Protein AF-A0A1I2CXR0-F1 (afdb_monomer_lite)

Structure (mmCIF, N/CA/C/O backbone):
data_AF-A0A1I2CXR0-F1
#
_entry.id   AF-A0A1I2CXR0-F1
#
loop_
_atom_site.group_PDB
_atom_site.id
_atom_site.type_symbol
_atom_site.label_atom_id
_atom_site.label_alt_id
_atom_site.label_comp_id
_atom_site.label_asym_id
_atom_site.label_entity_id
_atom_site.label_seq_id
_atom_site.pdbx_PDB_ins_code
_atom_site.Cartn_x
_atom_site.Cartn_y
_atom_site.Cartn_z
_atom_site.occupancy
_atom_site.B_iso_or_equiv
_atom_site.auth_seq_id
_atom_site.auth_comp_id
_atom_site.auth_asym_id
_atom_site.auth_atom_id
_atom_site.pdbx_PDB_model_num
ATOM 1 N N . MET A 1 1 ? -10.276 18.042 11.675 1.00 54.38 1 MET A N 1
ATOM 2 C CA . MET A 1 1 ? -10.085 17.548 13.049 1.00 54.38 1 MET A CA 1
ATOM 3 C C . MET A 1 1 ? -11.024 16.388 13.378 1.00 54.38 1 MET A C 1
ATOM 5 O O . MET A 1 1 ? -10.594 15.461 14.053 1.00 54.38 1 MET A O 1
ATOM 9 N N . ASP A 1 2 ? -12.276 16.384 12.898 1.00 75.06 2 ASP A N 1
ATOM 10 C CA . ASP A 1 2 ? -13.264 15.365 13.301 1.00 75.06 2 ASP A CA 1
ATOM 11 C C . ASP A 1 2 ? -13.001 13.954 12.736 1.00 75.06 2 ASP A C 1
ATOM 13 O O . ASP A 1 2 ? -13.239 12.973 13.437 1.00 75.06 2 ASP A O 1
ATOM 17 N N . GLY A 1 3 ? -12.459 13.833 11.516 1.00 81.31 3 GLY A N 1
ATOM 18 C CA . GLY A 1 3 ? -12.173 12.533 10.884 1.00 81.31 3 GLY A CA 1
ATOM 19 C C . GLY A 1 3 ? -11.086 11.728 11.605 1.00 81.31 3 GLY A C 1
ATOM 20 O O . GLY A 1 3 ? -11.305 10.571 11.951 1.00 81.31 3 GLY A O 1
ATOM 21 N N . CYS A 1 4 ? -9.950 12.359 11.916 1.00 83.94 4 CYS A N 1
ATOM 22 C CA . CYS A 1 4 ? -8.865 11.719 12.668 1.00 83.94 4 CYS A CA 1
ATOM 23 C C . CYS A 1 4 ? -9.280 11.316 14.079 1.00 83.94 4 CYS A C 1
ATOM 25 O O . CYS A 1 4 ? -8.923 10.242 14.555 1.00 83.94 4 CYS A O 1
ATOM 27 N N . LYS A 1 5 ? -10.077 12.1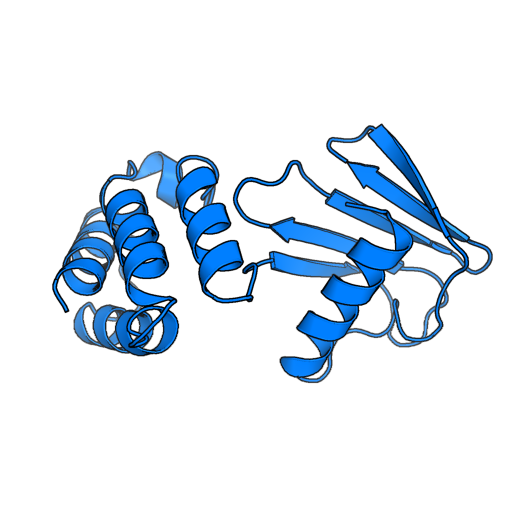59 14.740 1.00 87.94 5 LYS A N 1
ATOM 28 C CA . LYS A 1 5 ? -10.634 11.828 16.046 1.00 87.94 5 LYS A CA 1
ATOM 29 C C . LYS A 1 5 ? -11.534 10.593 15.971 1.00 87.94 5 LYS A C 1
ATOM 31 O O . LYS A 1 5 ? -11.340 9.679 16.762 1.00 87.94 5 LYS A O 1
ATOM 36 N N . ALA A 1 6 ? -12.461 10.548 15.014 1.00 87.38 6 ALA A N 1
ATOM 37 C CA . ALA A 1 6 ? -13.361 9.411 14.842 1.00 87.38 6 ALA A CA 1
ATOM 38 C C . ALA A 1 6 ? -12.601 8.110 14.538 1.00 87.38 6 ALA A C 1
ATOM 40 O O . ALA A 1 6 ? -12.883 7.083 15.150 1.00 87.38 6 ALA A O 1
ATOM 41 N N . TYR A 1 7 ? -11.604 8.162 13.650 1.00 86.81 7 TYR A N 1
ATOM 42 C CA . TYR A 1 7 ? -10.768 7.008 13.325 1.00 86.81 7 TYR A CA 1
ATOM 43 C C . TYR A 1 7 ? -9.986 6.494 14.544 1.00 86.81 7 TYR A C 1
ATOM 45 O O . TYR A 1 7 ? -10.056 5.313 14.875 1.00 86.81 7 TYR A O 1
ATOM 53 N N . CYS A 1 8 ? -9.303 7.380 15.271 1.00 86.88 8 CYS A N 1
ATOM 54 C CA . CYS A 1 8 ? -8.520 6.991 16.443 1.00 86.88 8 CYS A CA 1
ATOM 55 C C . CYS A 1 8 ? -9.384 6.508 17.618 1.00 86.88 8 CYS A C 1
ATOM 57 O O . CYS A 1 8 ? -9.016 5.552 18.298 1.00 86.88 8 CYS A O 1
ATOM 59 N N . GLU A 1 9 ? -10.548 7.122 17.858 1.00 89.19 9 GLU A N 1
ATOM 60 C CA . GLU A 1 9 ? -11.513 6.622 18.849 1.00 89.19 9 GLU A CA 1
ATOM 61 C C . GLU A 1 9 ? -11.992 5.211 18.484 1.00 89.19 9 GLU A C 1
ATOM 63 O O . GLU A 1 9 ? -12.127 4.355 19.363 1.00 89.19 9 GLU A O 1
ATOM 68 N N . HIS A 1 10 ? -12.185 4.950 17.190 1.00 87.62 10 HIS A N 1
ATOM 69 C CA . HIS A 1 10 ? -12.591 3.646 16.683 1.00 87.62 10 HIS A CA 1
ATOM 70 C C . HIS A 1 10 ? -11.501 2.580 16.857 1.00 87.62 10 HIS A C 1
ATOM 72 O O . HIS A 1 10 ? -11.783 1.522 17.421 1.00 87.62 10 HIS A O 1
ATOM 78 N N . LEU A 1 11 ? -10.245 2.876 16.503 1.00 84.50 11 LEU A N 1
ATOM 79 C CA . LEU A 1 11 ? -9.099 1.978 16.732 1.00 84.50 11 LEU A CA 1
ATOM 80 C C . LEU A 1 11 ? -8.949 1.589 18.207 1.00 84.50 11 LEU A C 1
ATOM 82 O O . LEU A 1 11 ? -8.823 0.407 18.539 1.00 84.50 11 LEU A O 1
ATOM 86 N N . VAL A 1 12 ? -9.029 2.576 19.104 1.00 85.62 12 VAL A N 1
ATOM 87 C CA . VAL A 1 12 ? -8.983 2.344 20.554 1.00 85.62 12 VAL A CA 1
ATOM 88 C C . VAL A 1 12 ? -10.151 1.459 20.994 1.00 85.62 12 VAL A C 1
ATOM 90 O O . VAL A 1 12 ? -9.956 0.538 21.788 1.00 85.62 12 VAL A O 1
ATOM 93 N N . SER A 1 13 ? -11.354 1.682 20.454 1.00 87.19 13 SER A N 1
ATOM 94 C CA . SER A 1 13 ? -12.527 0.851 20.754 1.00 87.19 13 SER A CA 1
ATOM 95 C C . SER A 1 13 ? -12.376 -0.602 20.284 1.00 87.19 13 SER A C 1
ATOM 97 O O . SER A 1 13 ? -12.873 -1.514 20.946 1.00 87.19 13 SER A O 1
ATOM 99 N N . CYS A 1 14 ? -11.631 -0.822 19.198 1.00 84.62 14 CYS A N 1
ATOM 100 C CA . CYS A 1 14 ? -11.302 -2.138 18.657 1.00 84.62 14 CYS A CA 1
ATOM 101 C C . CYS A 1 14 ? -10.101 -2.810 19.348 1.00 84.62 14 CYS A C 1
ATOM 103 O O . CYS A 1 14 ? -9.727 -3.918 18.971 1.00 84.62 14 CYS A O 1
ATOM 105 N N . GLY A 1 15 ? -9.502 -2.178 20.364 1.00 81.38 15 GLY A N 1
ATOM 106 C CA . GLY A 1 15 ? -8.373 -2.734 21.116 1.00 81.38 15 GLY A CA 1
ATOM 107 C C . GLY A 1 15 ? -7.003 -2.537 20.459 1.00 81.38 15 GLY A C 1
ATOM 108 O O . GLY A 1 15 ? -6.018 -3.068 20.964 1.00 81.38 15 GLY A O 1
ATOM 109 N N . TRP A 1 16 ? -6.921 -1.740 19.391 1.00 73.12 16 TRP A N 1
ATOM 110 C CA . TRP A 1 16 ? -5.686 -1.376 18.680 1.00 73.12 16 TRP A CA 1
ATOM 111 C C . TRP A 1 16 ? -5.060 -0.087 19.253 1.00 73.12 16 TRP A C 1
ATOM 113 O O . TRP A 1 16 ? -4.612 0.796 18.532 1.00 73.12 16 TRP A O 1
ATOM 123 N N . GLY A 1 17 ? -5.102 0.046 20.582 1.00 57.91 17 GLY A N 1
ATOM 124 C CA . GLY A 1 17 ? -4.910 1.298 21.325 1.00 57.91 17 GLY A CA 1
ATOM 125 C C . GLY A 1 17 ? -3.481 1.634 21.755 1.00 57.91 17 GLY A C 1
ATOM 126 O O . GLY A 1 17 ? -3.311 2.157 22.854 1.00 57.91 17 GLY A O 1
ATOM 127 N N . GLU A 1 18 ? -2.476 1.352 20.928 1.00 54.72 18 GLU A N 1
ATOM 128 C CA . GLU A 1 18 ? -1.186 2.044 21.027 1.00 54.72 18 GLU A CA 1
ATOM 129 C C . GLU A 1 18 ? -0.897 2.718 19.681 1.00 54.72 18 GLU A C 1
ATOM 131 O O . GLU A 1 18 ? -0.924 2.033 18.656 1.00 54.72 18 GLU A O 1
ATOM 136 N N . PRO A 1 19 ? -0.645 4.041 19.649 1.00 58.75 19 PRO A N 1
ATOM 137 C CA . PRO A 1 19 ? -0.353 4.940 20.780 1.00 58.75 19 PRO A CA 1
ATOM 138 C C . PRO A 1 19 ? -1.596 5.512 21.513 1.00 58.75 19 PRO A C 1
ATOM 140 O O . PRO A 1 19 ? -2.734 5.239 21.126 1.00 58.75 19 PRO A O 1
ATOM 143 N N . GLU A 1 20 ? -1.393 6.298 22.592 1.00 76.44 20 GLU A N 1
ATOM 144 C CA . GLU A 1 20 ? -2.485 6.965 23.335 1.00 76.44 20 GLU A CA 1
ATOM 145 C C . GLU A 1 20 ? -3.387 7.763 22.374 1.00 76.44 20 GLU A C 1
ATOM 147 O O . GLU A 1 20 ? -2.904 8.355 21.411 1.00 76.44 20 GLU A O 1
ATOM 152 N N . LEU A 1 21 ? -4.699 7.848 22.645 1.00 79.12 21 LEU A N 1
ATOM 153 C CA . LEU A 1 21 ? -5.676 8.508 21.756 1.00 79.12 21 LEU A CA 1
ATOM 154 C C . LEU A 1 21 ? -5.210 9.894 21.271 1.00 79.12 21 LEU A C 1
ATOM 156 O O . LEU A 1 21 ? -5.413 10.249 20.113 1.00 79.12 21 LEU A O 1
ATOM 160 N N . GLY A 1 22 ? -4.576 10.675 22.150 1.00 79.88 22 GLY A N 1
ATOM 161 C CA . GLY A 1 22 ? -4.028 11.983 21.797 1.00 79.88 22 GLY A CA 1
ATOM 162 C C . GLY A 1 22 ? -2.899 11.908 20.767 1.00 79.88 22 GLY A C 1
ATOM 163 O O . GLY A 1 22 ? -2.894 12.692 19.823 1.00 79.88 22 GLY A O 1
ATOM 164 N N . GLU A 1 23 ? -1.984 10.954 20.914 1.00 82.12 23 GLU A N 1
ATOM 165 C CA . GLU A 1 23 ? -0.871 10.721 19.988 1.00 82.12 23 GLU A CA 1
ATOM 166 C C . GLU A 1 23 ? -1.365 10.177 18.644 1.00 82.12 23 GLU A C 1
ATOM 168 O O . GLU A 1 23 ? -0.944 10.680 17.606 1.00 82.12 23 GLU A O 1
ATOM 173 N N . CYS A 1 24 ? -2.333 9.251 18.647 1.00 81.00 24 CYS A N 1
ATOM 174 C CA . CYS A 1 24 ? -2.975 8.779 17.415 1.00 81.00 24 CYS A CA 1
ATOM 175 C C . CYS A 1 24 ? -3.600 9.943 16.637 1.00 81.00 24 CYS A C 1
ATOM 177 O O . CYS A 1 24 ? -3.382 10.088 15.436 1.00 81.00 24 CYS A O 1
ATOM 179 N N . VAL A 1 25 ? -4.351 10.812 17.325 1.00 84.44 25 VAL A N 1
ATOM 180 C CA . VAL A 1 25 ? -4.999 11.956 16.674 1.00 84.44 25 VAL A CA 1
ATOM 181 C C . VAL A 1 25 ? -3.961 12.928 16.122 1.00 84.44 25 VAL A C 1
ATOM 183 O O . VAL A 1 25 ? -4.138 13.409 15.009 1.00 84.44 25 VAL A O 1
ATOM 186 N N . GLN A 1 26 ? -2.881 13.211 16.857 1.00 82.75 26 GLN A N 1
ATOM 187 C CA . GLN A 1 26 ? -1.817 14.090 16.364 1.00 82.75 26 GLN A CA 1
ATOM 188 C C . GLN A 1 26 ? -1.124 13.512 15.128 1.00 82.75 26 GLN A C 1
ATOM 190 O O . GLN A 1 26 ? -0.955 14.234 14.150 1.00 82.75 26 GLN A O 1
ATOM 195 N N . GLN A 1 27 ? -0.780 12.223 15.144 1.00 79.56 27 GLN A N 1
ATOM 196 C CA . GLN A 1 27 ? -0.134 11.571 14.007 1.00 79.56 27 GLN A CA 1
ATOM 197 C C . GLN A 1 27 ? -1.063 11.525 12.788 1.00 79.56 27 GLN A C 1
ATOM 199 O O . GLN A 1 27 ? -0.676 11.931 11.701 1.00 79.56 27 GLN A O 1
ATOM 204 N N . CYS A 1 28 ? -2.335 11.173 12.983 1.00 80.12 28 CYS A N 1
ATOM 205 C CA . CYS A 1 28 ? -3.322 11.199 11.907 1.00 80.12 28 CYS A CA 1
ATOM 206 C C . CYS A 1 28 ? -3.481 12.594 11.285 1.00 80.12 28 CYS A C 1
ATOM 208 O O . CYS A 1 28 ? -3.647 12.716 10.076 1.00 80.12 28 CYS A O 1
ATOM 210 N N . ILE A 1 29 ? -3.430 13.660 12.089 1.00 82.25 29 ILE A N 1
ATOM 211 C CA . ILE A 1 29 ? -3.484 15.036 11.579 1.00 82.25 29 ILE A CA 1
ATOM 212 C C . ILE A 1 29 ? -2.250 15.338 10.721 1.00 82.25 29 ILE A C 1
ATOM 214 O O . ILE A 1 29 ? -2.391 15.944 9.665 1.00 82.25 29 ILE A O 1
ATOM 218 N N . VAL A 1 30 ? -1.061 14.892 11.129 1.00 78.06 30 VAL A N 1
ATOM 219 C CA . VAL A 1 30 ? 0.161 15.047 10.324 1.00 78.06 30 VAL A CA 1
ATOM 220 C C . VAL A 1 30 ? 0.044 14.315 8.984 1.00 78.06 30 VAL A C 1
ATOM 222 O O . VAL A 1 30 ? 0.395 14.886 7.955 1.00 78.06 30 VAL A O 1
ATOM 225 N N . ASP A 1 31 ? -0.497 13.098 8.996 1.00 70.25 31 ASP A N 1
ATOM 226 C CA . ASP A 1 31 ? -0.527 12.226 7.818 1.00 70.25 31 ASP A CA 1
ATOM 227 C C . ASP A 1 31 ? -1.692 12.546 6.863 1.00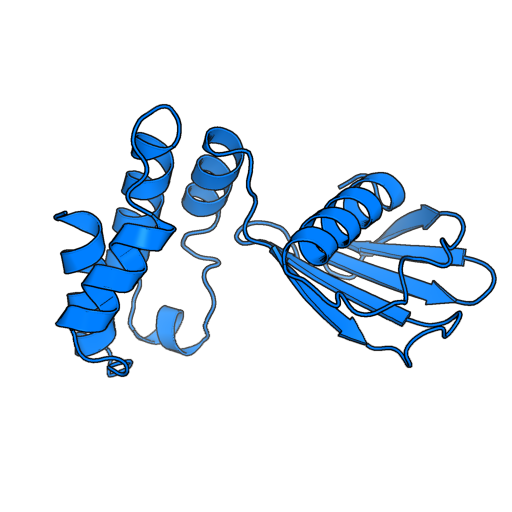 70.25 31 ASP A C 1
ATOM 229 O O . ASP A 1 31 ? -1.565 12.409 5.648 1.00 70.25 31 ASP A O 1
ATOM 233 N N . TYR A 1 32 ? -2.833 12.998 7.398 1.00 69.88 32 TYR A N 1
ATOM 234 C CA . TYR A 1 32 ? -4.087 13.124 6.648 1.00 69.88 32 TYR A CA 1
ATOM 235 C C . TYR A 1 32 ? -4.757 14.503 6.734 1.00 69.88 32 TYR A C 1
ATOM 237 O O . TYR A 1 32 ? -5.619 14.806 5.907 1.00 69.88 32 TYR A O 1
ATOM 245 N N . GLU A 1 33 ? -4.403 15.398 7.659 1.00 67.62 33 GLU A N 1
ATOM 246 C CA . GLU A 1 33 ? -4.879 16.788 7.574 1.00 67.62 33 GLU A CA 1
ATOM 247 C C . GLU A 1 33 ? -3.935 17.637 6.727 1.00 67.62 33 GLU A C 1
ATOM 249 O O . GLU A 1 33 ? -3.139 18.432 7.215 1.00 67.62 33 GLU A O 1
ATOM 254 N N . SER A 1 34 ? -4.088 17.518 5.413 1.00 63.88 34 SER A N 1
ATOM 255 C CA . SER A 1 34 ? -3.514 18.454 4.450 1.00 63.88 34 SER A CA 1
ATOM 256 C C . SER A 1 34 ? -4.595 19.395 3.915 1.00 63.88 34 SER A C 1
ATOM 258 O O . SER A 1 34 ? -5.684 18.952 3.536 1.00 63.88 34 SER A O 1
ATOM 260 N N . GLU A 1 35 ? -4.293 20.688 3.834 1.00 59.34 35 GLU A N 1
ATOM 261 C CA . GLU A 1 35 ? -5.147 21.663 3.152 1.00 59.34 35 GLU A CA 1
ATOM 262 C C . GLU A 1 35 ? -5.027 21.537 1.620 1.00 59.34 35 GLU A C 1
ATOM 264 O O . GLU A 1 35 ? -4.027 21.051 1.094 1.00 59.34 35 GLU A O 1
ATOM 269 N N . GLY A 1 36 ? -6.038 22.002 0.880 1.00 66.75 36 GLY A N 1
ATOM 270 C CA . GLY A 1 36 ? -6.007 22.028 -0.587 1.00 66.75 36 GLY A CA 1
ATOM 271 C C . GLY A 1 36 ? -6.610 20.786 -1.248 1.00 66.75 36 GLY A C 1
ATOM 272 O O . GLY A 1 36 ? -7.649 20.289 -0.817 1.00 66.75 36 GLY A O 1
ATOM 273 N N . GLU A 1 37 ? -5.999 20.326 -2.340 1.00 68.50 37 GLU A N 1
ATOM 274 C CA . GLU A 1 37 ? -6.566 19.325 -3.266 1.00 68.50 37 GLU A CA 1
ATOM 275 C C . GLU A 1 37 ? -6.756 17.941 -2.614 1.00 68.50 37 GLU A C 1
ATOM 277 O O . GLU A 1 37 ? -7.697 17.219 -2.939 1.00 68.50 37 GLU A O 1
ATOM 282 N N . CYS A 1 38 ? -5.954 17.640 -1.592 1.00 72.69 38 CYS A N 1
ATOM 283 C CA . CYS A 1 38 ? -6.020 16.422 -0.787 1.00 72.69 38 CYS A CA 1
ATOM 284 C C . CYS A 1 38 ? -7.164 16.357 0.231 1.00 72.69 38 CYS A C 1
ATOM 286 O O . CYS A 1 38 ? -7.532 15.269 0.677 1.00 72.69 38 CYS A O 1
ATOM 288 N N . ALA A 1 39 ? -7.718 17.500 0.647 1.00 76.50 39 ALA A N 1
ATOM 289 C CA . ALA A 1 39 ? -8.584 17.558 1.826 1.00 76.50 39 ALA A CA 1
ATOM 290 C C . ALA A 1 39 ? -9.831 16.665 1.686 1.00 76.50 39 ALA A C 1
ATOM 292 O O . ALA A 1 39 ? -10.262 16.024 2.647 1.00 76.50 39 ALA A O 1
ATOM 293 N N . ALA A 1 40 ? -10.394 16.593 0.477 1.00 80.31 40 ALA A N 1
ATOM 294 C CA . ALA A 1 40 ? -11.550 15.753 0.179 1.00 80.31 40 ALA A CA 1
ATOM 295 C C . ALA A 1 40 ? -11.199 14.255 0.177 1.00 80.31 40 ALA A C 1
ATOM 297 O O . ALA A 1 40 ? -11.949 13.461 0.744 1.00 80.31 40 ALA A O 1
ATOM 298 N N . GLY A 1 41 ? -10.055 13.888 -0.410 1.00 77.12 41 GLY A N 1
ATOM 299 C CA . GLY A 1 41 ? -9.560 12.511 -0.448 1.00 77.12 41 GLY A CA 1
ATOM 300 C C . GLY A 1 41 ? -9.257 11.974 0.949 1.00 77.12 41 GLY A C 1
ATOM 301 O O . GLY A 1 41 ? -9.791 10.941 1.346 1.00 77.12 41 GLY A O 1
ATOM 302 N N . ASN A 1 42 ? -8.511 12.739 1.747 1.00 81.31 42 ASN A N 1
ATOM 303 C CA . ASN A 1 42 ? -8.192 12.371 3.127 1.00 81.31 42 ASN A CA 1
ATOM 304 C C . ASN A 1 42 ? -9.447 12.271 4.001 1.00 81.31 42 ASN A C 1
ATOM 306 O O . ASN A 1 42 ? -9.583 11.339 4.789 1.00 81.31 42 ASN A O 1
ATOM 310 N N . SER A 1 43 ? -10.410 13.184 3.831 1.00 83.44 43 SER A N 1
ATOM 311 C CA . SER A 1 43 ? -11.679 13.121 4.567 1.00 83.44 43 SER A CA 1
ATOM 312 C C . SER A 1 43 ? -12.495 11.875 4.212 1.00 83.44 43 SER A C 1
ATOM 314 O O . SER A 1 43 ? -13.087 11.262 5.099 1.00 83.44 43 SER A O 1
ATOM 316 N N . ALA A 1 44 ? -12.531 11.492 2.932 1.00 84.69 44 ALA A N 1
ATOM 317 C CA . ALA A 1 44 ? -13.239 10.299 2.475 1.00 84.69 44 ALA A CA 1
ATOM 318 C C . ALA A 1 44 ? -12.575 9.010 2.980 1.00 84.69 44 ALA A C 1
ATOM 320 O O . ALA A 1 44 ? -13.271 8.108 3.449 1.00 84.69 44 ALA A O 1
ATOM 321 N N . LEU A 1 45 ? -11.241 8.949 2.942 1.00 83.94 45 LEU A N 1
ATOM 322 C CA . LEU A 1 45 ? -10.473 7.827 3.472 1.00 83.94 45 LEU A CA 1
ATOM 323 C C . LEU A 1 45 ? -10.672 7.680 4.985 1.00 83.94 45 LEU A C 1
ATOM 325 O O . LEU A 1 45 ? -11.066 6.610 5.439 1.00 83.94 45 LEU A O 1
ATOM 329 N N . LEU A 1 46 ? -10.518 8.759 5.759 1.00 86.12 46 LEU A N 1
ATOM 330 C CA . LEU A 1 46 ? -10.736 8.740 7.210 1.00 86.12 46 LEU A CA 1
ATOM 331 C C . LEU A 1 46 ? -12.167 8.341 7.585 1.00 86.12 46 LEU A C 1
ATOM 333 O O . LEU A 1 46 ? -12.369 7.607 8.551 1.00 86.12 46 LEU A O 1
ATOM 337 N N . ALA A 1 47 ? -13.163 8.791 6.819 1.00 85.88 47 ALA A N 1
ATOM 338 C CA . ALA A 1 47 ? -14.551 8.391 7.030 1.00 85.88 47 ALA A CA 1
ATOM 339 C C . ALA A 1 47 ? -14.769 6.895 6.765 1.00 85.88 47 ALA A C 1
ATOM 341 O O . ALA A 1 47 ? -15.542 6.260 7.481 1.00 85.88 47 ALA A O 1
ATOM 342 N N . CYS A 1 48 ? -14.088 6.331 5.765 1.00 85.12 48 CYS A N 1
ATOM 343 C CA . CYS A 1 48 ? -14.140 4.900 5.509 1.00 85.12 48 CYS A CA 1
ATOM 344 C C . CYS A 1 48 ? -13.457 4.100 6.625 1.00 85.12 48 CYS A C 1
ATOM 346 O O . CYS A 1 48 ? -14.066 3.183 7.173 1.00 85.12 48 CYS A O 1
ATOM 348 N N . LEU A 1 49 ? -12.237 4.489 7.012 1.00 84.56 49 LEU A N 1
ATOM 349 C CA . LEU A 1 49 ? -11.461 3.810 8.054 1.00 84.56 49 LEU A CA 1
ATOM 350 C C . LEU A 1 49 ? -12.194 3.815 9.405 1.00 84.56 49 LEU A C 1
ATOM 352 O O . LEU A 1 49 ? -12.238 2.802 10.099 1.00 84.56 49 LEU A O 1
ATOM 356 N N . ALA A 1 50 ? -12.851 4.925 9.754 1.00 86.25 50 ALA A N 1
ATOM 357 C CA . ALA A 1 50 ? -13.694 5.017 10.948 1.00 86.25 50 ALA A CA 1
ATOM 358 C C . ALA A 1 50 ? -14.967 4.142 10.883 1.00 86.25 50 ALA A C 1
ATOM 360 O O . ALA A 1 50 ? -15.622 3.940 11.903 1.00 86.25 50 ALA A O 1
ATOM 361 N N . GLY A 1 51 ? -15.346 3.655 9.698 1.00 85.19 51 GLY A N 1
ATOM 362 C CA . GLY A 1 51 ? -16.510 2.796 9.471 1.00 85.19 51 GLY A CA 1
ATOM 363 C C . GLY A 1 51 ? -16.196 1.301 9.364 1.00 85.19 51 GLY A C 1
ATOM 364 O O . GLY A 1 51 ? -17.135 0.506 9.292 1.00 85.19 51 GLY A O 1
ATOM 365 N N . MET A 1 52 ? -14.917 0.911 9.346 1.00 85.31 52 MET A N 1
ATOM 366 C CA . MET A 1 52 ? -14.505 -0.494 9.270 1.00 85.31 52 MET A CA 1
ATOM 367 C C . MET A 1 52 ? -14.948 -1.276 10.507 1.00 85.31 52 MET A C 1
ATOM 369 O O . MET A 1 52 ? -15.093 -0.736 11.601 1.00 85.31 52 MET A O 1
ATOM 373 N N . THR A 1 53 ? -15.136 -2.580 10.376 1.00 87.25 53 THR A N 1
ATOM 374 C CA . THR A 1 53 ? -15.324 -3.453 11.538 1.00 87.25 53 THR A CA 1
ATOM 375 C C . THR A 1 53 ? -13.988 -3.732 12.230 1.00 87.25 53 THR A C 1
ATOM 377 O O . THR A 1 53 ? -12.925 -3.681 11.613 1.00 87.25 53 THR A O 1
ATOM 380 N N . CYS A 1 54 ? -14.021 -4.074 13.521 1.00 86.12 54 CYS A N 1
ATOM 381 C CA . CYS A 1 54 ? -12.799 -4.432 14.246 1.00 86.12 54 CYS A CA 1
ATOM 382 C C . CYS A 1 54 ? -12.102 -5.678 13.672 1.00 86.12 54 CYS A C 1
ATOM 384 O O . CYS A 1 54 ? -10.887 -5.785 13.793 1.00 86.12 54 CYS A O 1
ATOM 386 N N . ASP A 1 55 ? -12.845 -6.593 13.034 1.00 84.31 55 ASP A N 1
ATOM 387 C CA . ASP A 1 55 ? -12.268 -7.764 12.361 1.00 84.31 55 ASP A CA 1
ATOM 388 C C . ASP A 1 55 ? -11.466 -7.355 11.117 1.00 84.31 55 ASP A C 1
ATOM 390 O O . ASP A 1 55 ? -10.366 -7.859 10.915 1.00 84.31 55 ASP A O 1
ATOM 394 N N . GLU A 1 56 ? -11.968 -6.403 10.323 1.00 76.38 56 GLU A N 1
ATOM 395 C CA . GLU A 1 56 ? -11.251 -5.875 9.150 1.00 76.38 56 GLU A CA 1
ATOM 396 C C . GLU A 1 56 ? -9.993 -5.088 9.537 1.00 76.38 56 GLU A C 1
ATOM 398 O O . GLU A 1 56 ? -8.984 -5.151 8.835 1.00 76.38 56 GLU A O 1
ATOM 403 N N . ILE A 1 57 ? -10.042 -4.372 10.667 1.00 75.69 57 ILE A N 1
ATOM 404 C CA . ILE A 1 57 ? -8.869 -3.711 11.258 1.00 75.69 57 ILE A CA 1
ATOM 405 C C . ILE A 1 57 ? -7.863 -4.767 11.731 1.00 75.69 57 ILE A C 1
ATOM 407 O O . ILE A 1 57 ? -6.667 -4.631 11.500 1.00 75.69 57 ILE A O 1
ATOM 411 N N . ALA A 1 58 ? -8.334 -5.848 12.362 1.00 74.38 58 ALA A N 1
ATOM 412 C CA . ALA A 1 58 ? -7.466 -6.882 12.916 1.00 74.38 58 ALA A CA 1
ATOM 413 C C . ALA A 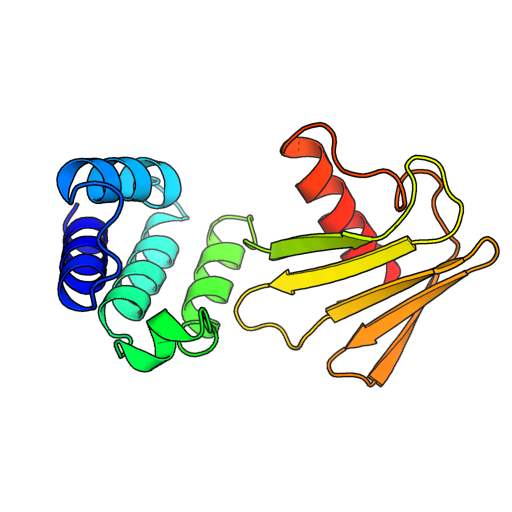1 58 ? -6.689 -7.674 11.856 1.00 74.38 58 ALA A C 1
ATOM 415 O O . ALA A 1 58 ? -5.612 -8.198 12.144 1.00 74.38 58 ALA A O 1
ATOM 416 N N . THR A 1 59 ? -7.233 -7.778 10.646 1.00 69.06 59 THR A N 1
ATOM 417 C CA . THR A 1 59 ? -6.564 -8.410 9.507 1.00 69.06 59 THR A CA 1
ATOM 418 C C . THR A 1 59 ? -5.667 -7.452 8.730 1.00 69.06 59 THR A C 1
ATOM 420 O O . THR A 1 59 ? -5.084 -7.876 7.737 1.00 69.06 59 THR A O 1
ATOM 423 N N . ASP A 1 60 ? -5.567 -6.186 9.158 1.00 61.62 60 ASP A N 1
ATOM 424 C CA . ASP A 1 60 ? -4.877 -5.092 8.458 1.00 61.62 60 ASP A CA 1
ATOM 425 C C . ASP A 1 60 ? -5.291 -4.985 6.979 1.00 61.62 60 ASP A C 1
ATOM 427 O O . ASP A 1 60 ? -4.574 -4.505 6.103 1.00 61.62 60 ASP A O 1
ATOM 431 N N . THR A 1 61 ? -6.497 -5.462 6.668 1.00 56.94 61 THR A N 1
ATOM 432 C CA . THR A 1 61 ? -7.022 -5.445 5.312 1.00 56.94 61 THR A CA 1
ATOM 433 C C . THR A 1 61 ? -7.741 -4.129 5.127 1.00 56.94 61 THR A C 1
ATOM 435 O O . THR A 1 61 ? -8.948 -4.026 5.331 1.00 56.94 61 THR A O 1
ATOM 438 N N . TRP A 1 62 ? -7.009 -3.123 4.662 1.00 65.50 62 TRP A N 1
ATOM 439 C CA . TRP A 1 62 ? -7.583 -1.833 4.263 1.00 65.50 62 TRP A CA 1
ATOM 440 C C . TRP A 1 62 ? -8.381 -1.956 2.951 1.00 65.50 62 TRP A C 1
ATOM 442 O O . TRP A 1 62 ? -8.840 -0.967 2.383 1.00 65.50 62 TRP A O 1
ATOM 452 N N . ALA A 1 63 ? -8.560 -3.191 2.467 1.00 60.16 63 ALA A N 1
ATOM 453 C CA . ALA A 1 63 ? -9.255 -3.560 1.247 1.00 60.16 63 ALA A CA 1
ATOM 454 C C . ALA A 1 63 ? -10.671 -2.971 1.167 1.00 60.16 63 ALA A C 1
ATOM 456 O O . ALA A 1 63 ? -11.073 -2.523 0.095 1.00 60.16 63 ALA A O 1
ATOM 457 N N . SER A 1 64 ? -11.416 -2.905 2.278 1.00 70.88 64 SER A N 1
ATOM 458 C CA . SER A 1 64 ? -12.765 -2.319 2.279 1.00 70.88 64 SER A CA 1
ATOM 459 C C . SER A 1 64 ? -12.774 -0.803 2.076 1.00 70.88 64 SER A C 1
ATOM 461 O O . SER A 1 64 ? -13.763 -0.264 1.579 1.00 70.88 64 SER A O 1
ATOM 463 N N . CYS A 1 65 ? -11.656 -0.131 2.353 1.00 78.88 65 CYS A N 1
ATOM 464 C CA . CYS A 1 65 ? -11.451 1.290 2.085 1.00 78.88 65 CYS A CA 1
ATOM 465 C C . CYS A 1 65 ? -10.621 1.575 0.841 1.00 78.88 65 CYS A C 1
ATOM 467 O O . CYS A 1 65 ? -10.242 2.724 0.613 1.00 78.88 65 CYS A O 1
ATOM 469 N N . GLY A 1 66 ? -10.408 0.561 0.002 1.00 71.06 66 GLY A N 1
ATOM 470 C CA . GLY A 1 66 ? -9.613 0.673 -1.207 1.00 71.06 66 GLY A CA 1
ATOM 471 C C . GLY A 1 66 ? -10.027 1.850 -2.095 1.00 71.06 66 GLY A C 1
ATOM 472 O O . GLY A 1 66 ? -9.221 2.734 -2.356 1.00 71.06 66 GLY A O 1
ATOM 473 N N . GLU A 1 67 ? -11.287 1.932 -2.520 1.00 74.12 67 GLU A N 1
ATOM 474 C CA . GLU A 1 67 ? -11.733 3.014 -3.417 1.00 74.12 67 GLU A CA 1
ATOM 475 C C . GLU A 1 67 ? -11.506 4.418 -2.824 1.00 74.12 67 GLU A C 1
ATOM 477 O O . GLU A 1 67 ? -11.155 5.353 -3.543 1.00 74.12 67 GLU A O 1
ATOM 482 N N . ALA A 1 68 ? -11.654 4.568 -1.503 1.00 75.12 68 ALA A N 1
ATOM 483 C CA . ALA A 1 68 ? -11.385 5.829 -0.819 1.00 75.12 68 ALA A CA 1
ATOM 484 C C . ALA A 1 68 ? -9.878 6.130 -0.739 1.00 75.12 68 ALA A C 1
ATOM 486 O O . ALA A 1 68 ? -9.483 7.281 -0.914 1.00 75.12 68 ALA A O 1
ATOM 487 N N . ALA A 1 69 ? -9.042 5.109 -0.531 1.00 73.06 69 ALA A N 1
ATOM 488 C CA . ALA A 1 69 ? -7.587 5.231 -0.530 1.00 73.06 69 ALA A CA 1
ATOM 489 C C . ALA A 1 69 ? -7.042 5.563 -1.925 1.00 73.06 69 ALA A C 1
ATOM 491 O O . ALA A 1 69 ? -6.196 6.440 -2.066 1.00 73.06 69 ALA A O 1
ATOM 492 N N . LYS A 1 70 ? -7.590 4.942 -2.972 1.00 69.94 70 LYS A N 1
ATOM 493 C CA . LYS A 1 70 ? -7.275 5.264 -4.365 1.00 69.94 70 LYS A CA 1
ATOM 494 C C . LYS A 1 70 ? -7.648 6.704 -4.703 1.00 69.94 70 LYS A C 1
ATOM 496 O O . LYS A 1 70 ? -6.817 7.441 -5.221 1.00 69.94 70 LYS A O 1
ATOM 501 N N . ALA A 1 71 ? -8.870 7.124 -4.374 1.00 73.12 71 ALA A N 1
ATOM 502 C CA . ALA A 1 71 ? -9.317 8.496 -4.609 1.00 73.12 71 ALA A CA 1
ATOM 503 C C . ALA A 1 71 ? -8.477 9.523 -3.828 1.00 73.12 71 ALA A C 1
ATOM 505 O O . ALA A 1 71 ? -8.223 10.620 -4.324 1.00 73.12 71 ALA A O 1
ATOM 506 N N . GLN A 1 72 ? -8.024 9.167 -2.622 1.00 76.69 72 GLN A N 1
ATOM 507 C CA . GLN A 1 72 ? -7.082 9.970 -1.851 1.00 76.69 72 GLN A CA 1
ATOM 508 C C . GLN A 1 72 ? -5.720 10.059 -2.543 1.00 76.69 72 GLN A C 1
ATOM 510 O O . GLN A 1 72 ? -5.228 11.168 -2.744 1.00 76.69 72 GLN A O 1
ATOM 515 N N . GLY A 1 73 ? -5.161 8.935 -2.990 1.00 68.81 73 GLY A N 1
ATOM 516 C CA . GLY A 1 73 ? -3.872 8.907 -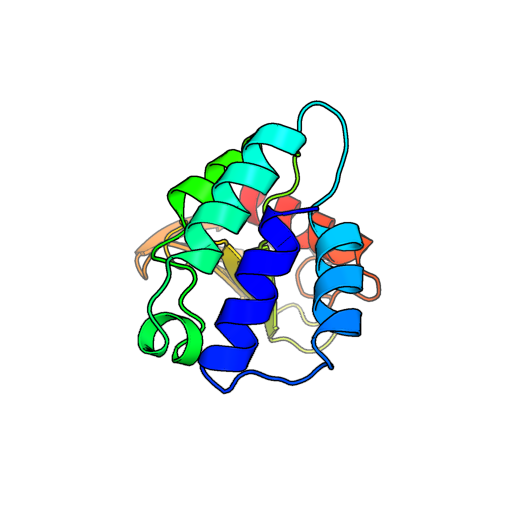3.672 1.00 68.81 73 GLY A CA 1
ATOM 517 C C . GLY A 1 73 ? -3.879 9.639 -5.015 1.00 68.81 73 GLY A C 1
ATOM 518 O O . GLY A 1 73 ? -2.939 10.370 -5.316 1.00 68.81 73 GLY A O 1
ATOM 519 N N . GLU A 1 74 ? -4.961 9.533 -5.791 1.00 71.44 74 GLU A N 1
ATOM 520 C CA . GLU A 1 74 ? -5.155 10.295 -7.034 1.00 71.44 74 GLU A CA 1
ATOM 521 C C . GLU A 1 74 ? -5.250 11.807 -6.777 1.00 71.44 74 GLU A C 1
ATOM 523 O O . GLU A 1 74 ? -4.706 12.599 -7.546 1.00 71.44 74 GLU A O 1
ATOM 528 N N . ALA A 1 75 ? -5.916 12.215 -5.692 1.00 70.19 75 ALA A N 1
ATOM 529 C CA . ALA A 1 75 ? -6.054 13.622 -5.318 1.00 70.19 75 ALA A CA 1
ATOM 530 C C . ALA A 1 75 ? -4.770 14.210 -4.710 1.00 70.19 75 ALA A C 1
ATOM 532 O O . ALA A 1 75 ? -4.510 15.402 -4.864 1.00 70.19 75 ALA A O 1
ATOM 533 N N . CYS A 1 76 ? -3.976 13.383 -4.028 1.00 65.06 76 CYS A N 1
ATOM 534 C CA . CYS A 1 76 ? -2.757 13.798 -3.339 1.00 65.06 76 CYS A CA 1
ATOM 535 C C . CYS A 1 76 ? -1.468 13.584 -4.124 1.00 65.06 76 CYS A C 1
ATOM 537 O O . CYS A 1 76 ? -0.424 14.096 -3.725 1.00 65.06 76 CYS A O 1
ATOM 539 N N . GLY A 1 77 ? -1.516 12.827 -5.220 1.00 57.03 77 GLY A N 1
ATOM 540 C CA . GLY A 1 77 ? -0.323 12.411 -5.955 1.00 57.03 77 GLY A CA 1
ATOM 541 C C . GLY A 1 77 ? 0.559 11.416 -5.190 1.00 57.03 77 GLY A C 1
ATOM 542 O O . GLY A 1 77 ? 1.680 11.166 -5.624 1.00 57.03 77 GLY A O 1
ATOM 543 N N . VAL A 1 78 ? 0.068 10.852 -4.080 1.00 53.88 78 VAL A N 1
ATOM 544 C CA . VAL A 1 78 ? 0.776 9.884 -3.231 1.00 53.88 78 VAL A CA 1
ATOM 545 C C . VAL A 1 78 ? -0.127 8.669 -3.042 1.00 53.88 78 VAL A C 1
ATOM 547 O O . VAL A 1 78 ? -1.038 8.681 -2.223 1.00 53.88 78 VAL A O 1
ATOM 550 N N . LEU A 1 79 ? 0.096 7.609 -3.818 1.00 54.44 79 LEU A N 1
ATOM 551 C CA . LEU A 1 79 ? -0.473 6.300 -3.498 1.00 54.44 79 LEU A CA 1
ATOM 552 C C . LEU A 1 79 ? 0.342 5.722 -2.337 1.00 54.44 79 LEU A C 1
ATOM 554 O O . LEU A 1 79 ? 1.518 5.410 -2.519 1.00 54.44 79 LEU A O 1
ATOM 558 N N . HIS A 1 80 ? -0.267 5.588 -1.155 1.00 56.31 80 HIS A N 1
ATOM 559 C CA . HIS A 1 80 ? 0.337 4.867 -0.032 1.00 56.31 80 HIS A CA 1
ATOM 560 C C . HIS A 1 80 ? 0.448 3.380 -0.392 1.00 56.31 80 HIS A C 1
ATOM 562 O O . HIS A 1 80 ? -0.471 2.590 -0.172 1.00 56.31 80 HIS A O 1
ATOM 568 N N . CYS A 1 81 ? 1.570 3.014 -0.998 1.00 58.03 81 CYS A N 1
ATOM 569 C CA . CYS A 1 81 ? 1.937 1.638 -1.276 1.00 58.03 81 CYS A CA 1
ATOM 570 C C . CYS A 1 81 ? 2.945 1.190 -0.225 1.00 58.03 81 CYS A C 1
ATOM 572 O O . CYS A 1 81 ? 4.016 1.783 -0.095 1.00 58.03 81 CYS A O 1
ATOM 574 N N . ASN A 1 82 ? 2.629 0.122 0.501 1.00 61.94 82 ASN A N 1
ATOM 575 C CA . ASN A 1 82 ? 3.641 -0.566 1.287 1.00 61.94 82 ASN A CA 1
ATOM 576 C C . ASN A 1 82 ? 4.544 -1.334 0.321 1.00 61.94 82 ASN A C 1
ATOM 578 O O . ASN A 1 82 ? 4.060 -2.121 -0.495 1.00 61.94 82 ASN A O 1
ATOM 582 N N . VAL A 1 83 ? 5.848 -1.079 0.400 1.00 64.75 83 VAL A N 1
ATOM 583 C CA . VAL A 1 83 ? 6.849 -1.763 -0.419 1.00 64.75 83 VAL A CA 1
ATOM 584 C C . VAL A 1 83 ? 7.556 -2.793 0.442 1.00 64.75 83 VAL A C 1
ATOM 586 O O . VAL A 1 83 ? 8.309 -2.438 1.350 1.00 64.75 83 VAL A O 1
ATOM 589 N N . PHE A 1 84 ? 7.356 -4.072 0.136 1.00 64.88 84 PHE A N 1
ATOM 590 C CA . PHE A 1 84 ? 8.128 -5.146 0.751 1.00 64.88 84 PHE A CA 1
ATOM 591 C C . PHE A 1 84 ? 9.194 -5.617 -0.232 1.00 64.88 84 PHE A C 1
ATOM 593 O O . PHE A 1 84 ? 8.899 -6.222 -1.258 1.00 64.88 84 PHE A O 1
ATOM 600 N N . GLY A 1 85 ? 10.452 -5.306 0.073 1.00 63.41 85 GLY A N 1
ATOM 601 C CA . GLY A 1 85 ? 11.606 -5.796 -0.673 1.00 63.41 85 GLY A CA 1
ATOM 602 C C . GLY A 1 85 ? 12.224 -7.004 0.022 1.00 63.41 85 GLY A C 1
ATOM 603 O O . GLY A 1 85 ? 12.550 -6.935 1.207 1.00 63.41 85 GLY A O 1
ATOM 604 N N . SER A 1 86 ? 12.447 -8.096 -0.706 1.00 59.47 86 SER A N 1
ATOM 605 C CA . SER A 1 86 ? 13.341 -9.172 -0.272 1.00 59.47 86 SER A CA 1
ATOM 606 C C . SER A 1 86 ? 14.537 -9.264 -1.219 1.00 59.47 86 SER A C 1
ATOM 608 O O . SER A 1 86 ? 14.379 -9.292 -2.436 1.00 59.47 86 SER A O 1
ATOM 610 N N . GLY A 1 87 ? 15.748 -9.244 -0.661 1.00 56.94 87 GLY A N 1
ATOM 611 C CA . GLY A 1 87 ? 17.005 -9.263 -1.412 1.00 56.94 87 GLY A CA 1
ATOM 612 C C . GLY A 1 87 ? 18.184 -8.828 -0.541 1.00 56.94 87 GLY A C 1
ATOM 613 O O . GLY A 1 87 ? 18.018 -8.038 0.389 1.00 56.94 87 GLY A O 1
ATOM 614 N N . GLU A 1 88 ? 19.380 -9.356 -0.806 1.00 55.88 88 GLU A N 1
ATOM 615 C CA . GLU A 1 88 ? 20.602 -8.783 -0.233 1.00 55.88 88 GLU A CA 1
ATOM 616 C C . GLU A 1 88 ? 20.890 -7.439 -0.912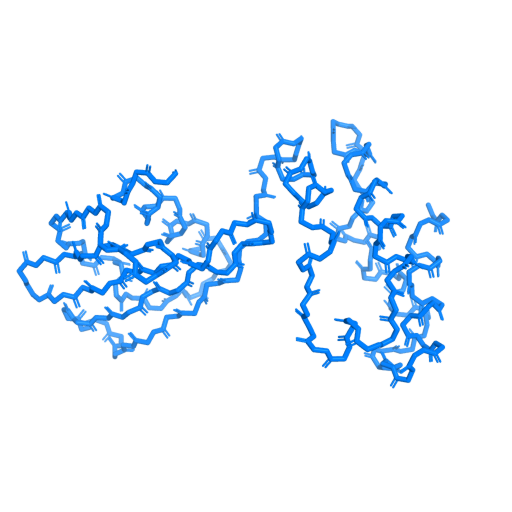 1.00 55.88 88 GLU A C 1
ATOM 618 O O . GLU A 1 88 ? 20.749 -7.307 -2.127 1.00 55.88 88 GLU A O 1
ATOM 623 N N . SER A 1 89 ? 21.316 -6.438 -0.139 1.00 53.72 89 SER A N 1
ATOM 624 C CA . SER A 1 89 ? 21.685 -5.134 -0.697 1.00 53.72 89 SER A CA 1
ATOM 625 C C . SER A 1 89 ? 22.755 -5.292 -1.788 1.00 53.72 89 SER A C 1
ATOM 627 O O . SER A 1 89 ? 23.797 -5.912 -1.564 1.00 53.72 89 SER A O 1
ATOM 629 N N . GLY A 1 90 ? 22.480 -4.763 -2.984 1.00 53.47 90 GLY A N 1
ATOM 630 C CA . GLY A 1 90 ? 23.357 -4.882 -4.153 1.00 53.47 90 GLY A CA 1
ATOM 631 C C . GLY A 1 90 ? 23.285 -6.225 -4.891 1.00 53.47 90 GLY A C 1
ATOM 632 O O . GLY A 1 90 ? 24.083 -6.457 -5.804 1.00 53.47 90 GLY A O 1
ATOM 633 N N . ALA A 1 91 ? 22.355 -7.113 -4.528 1.00 61.22 91 ALA A N 1
ATOM 634 C CA . ALA A 1 91 ? 22.100 -8.335 -5.276 1.00 61.22 91 ALA A CA 1
ATOM 635 C C . ALA A 1 91 ? 21.424 -8.036 -6.620 1.00 61.22 91 ALA A C 1
ATOM 637 O O . ALA A 1 91 ? 20.664 -7.086 -6.773 1.00 61.22 91 ALA A O 1
ATOM 638 N N . SER A 1 92 ? 21.672 -8.900 -7.602 1.00 64.25 92 SER A N 1
ATOM 639 C CA . SER A 1 92 ? 20.951 -8.899 -8.884 1.00 64.25 92 SER A CA 1
ATOM 640 C C . SER A 1 92 ? 19.574 -9.556 -8.780 1.00 64.25 92 SER A C 1
ATOM 642 O O . SER A 1 92 ? 18.887 -9.661 -9.785 1.00 64.25 92 SER A O 1
ATOM 644 N N . ILE A 1 93 ? 19.232 -10.095 -7.608 1.00 79.19 93 ILE A N 1
ATOM 645 C CA . ILE A 1 93 ? 18.045 -10.912 -7.383 1.00 79.19 93 ILE A CA 1
ATOM 646 C C . ILE A 1 93 ? 17.267 -10.290 -6.234 1.00 79.19 93 ILE A C 1
ATOM 648 O O . ILE A 1 93 ? 17.812 -10.139 -5.137 1.00 79.19 93 ILE A O 1
ATOM 652 N N . CYS A 1 94 ? 16.013 -9.940 -6.484 1.00 80.38 94 CYS A N 1
ATOM 653 C CA . CYS A 1 94 ? 15.120 -9.409 -5.467 1.00 80.38 94 CYS A CA 1
ATOM 654 C C . CYS A 1 94 ? 13.657 -9.650 -5.825 1.00 80.38 94 CYS A C 1
ATOM 656 O O . CYS A 1 94 ? 13.316 -9.857 -6.987 1.00 80.38 94 CYS A O 1
ATOM 658 N N . THR A 1 95 ? 12.792 -9.558 -4.823 1.00 84.56 95 THR A N 1
ATOM 659 C CA . THR A 1 95 ? 11.344 -9.502 -5.011 1.00 84.56 95 THR A CA 1
ATOM 660 C C . THR A 1 95 ? 10.824 -8.228 -4.372 1.00 84.56 95 THR A C 1
ATOM 662 O O . THR A 1 95 ? 11.154 -7.948 -3.220 1.00 84.56 95 THR A O 1
ATOM 665 N N . ILE A 1 96 ? 10.037 -7.464 -5.123 1.00 82.88 96 ILE A N 1
ATOM 666 C CA . ILE A 1 96 ? 9.360 -6.251 -4.670 1.00 82.88 96 ILE A CA 1
ATOM 667 C C . ILE A 1 96 ? 7.868 -6.522 -4.696 1.00 82.88 96 ILE A C 1
ATOM 669 O O . ILE A 1 96 ? 7.314 -6.784 -5.757 1.00 82.88 96 ILE A O 1
ATOM 673 N N . GLU A 1 97 ? 7.219 -6.430 -3.549 1.00 82.56 97 GLU A N 1
ATOM 674 C CA . GLU A 1 97 ? 5.768 -6.462 -3.429 1.00 82.56 97 GLU A CA 1
ATOM 675 C C . GLU A 1 97 ? 5.258 -5.038 -3.211 1.00 82.56 97 GLU A C 1
ATOM 677 O O . GLU A 1 97 ? 5.749 -4.319 -2.337 1.00 82.56 97 GLU A O 1
ATOM 682 N N . LEU A 1 98 ? 4.294 -4.637 -4.035 1.00 77.25 98 LEU A N 1
ATOM 683 C CA . LEU A 1 98 ? 3.547 -3.398 -3.909 1.00 77.25 98 LEU A CA 1
ATOM 684 C C . LEU A 1 98 ? 2.171 -3.728 -3.337 1.00 77.25 98 LEU A C 1
ATOM 686 O O . LEU A 1 98 ? 1.269 -4.186 -4.038 1.00 77.25 98 LEU A O 1
ATOM 690 N N . ALA A 1 99 ? 2.011 -3.466 -2.047 1.00 71.69 99 ALA A N 1
ATOM 691 C CA . ALA A 1 99 ? 0.725 -3.522 -1.376 1.00 71.69 99 ALA A CA 1
ATOM 692 C C . ALA A 1 99 ? 0.137 -2.108 -1.332 1.00 71.69 99 ALA A C 1
ATOM 694 O O . ALA A 1 99 ? 0.284 -1.380 -0.348 1.00 71.69 99 ALA A O 1
ATOM 695 N N . CYS A 1 100 ? -0.494 -1.703 -2.433 1.00 67.88 100 CYS A N 1
ATOM 696 C CA . CYS A 1 100 ? -1.263 -0.466 -2.504 1.00 67.88 100 CYS A CA 1
ATOM 697 C C . CYS A 1 100 ? -2.719 -0.760 -2.116 1.00 67.88 100 CYS A C 1
ATOM 699 O O . CYS A 1 100 ? -3.319 -1.727 -2.589 1.00 67.88 100 CYS A O 1
ATOM 701 N N . ALA A 1 101 ? -3.313 0.067 -1.253 1.00 54.62 101 ALA A N 1
ATOM 702 C CA . ALA A 1 101 ? -4.729 -0.078 -0.921 1.00 54.62 101 ALA A CA 1
ATOM 703 C C . ALA A 1 101 ? -5.589 0.016 -2.203 1.00 54.62 101 ALA A C 1
ATOM 705 O O . ALA A 1 101 ? -5.371 0.906 -3.021 1.00 54.62 101 ALA A O 1
ATOM 706 N N . ALA A 1 102 ? -6.571 -0.885 -2.360 1.00 60.00 102 ALA A N 1
ATOM 707 C CA . ALA A 1 102 ? -7.441 -1.048 -3.546 1.00 60.00 102 ALA A CA 1
ATOM 708 C C . ALA A 1 102 ? -6.826 -1.625 -4.823 1.00 60.00 102 ALA A C 1
ATOM 710 O O . ALA A 1 102 ? -7.579 -1.850 -5.773 1.00 60.00 102 ALA A O 1
ATOM 711 N N . GLU A 1 103 ? -5.517 -1.848 -4.886 1.00 68.44 103 GLU A N 1
ATOM 712 C CA . GLU A 1 103 ? -4.925 -2.518 -6.039 1.00 68.44 103 GLU A CA 1
ATOM 713 C C . GLU A 1 103 ? -4.878 -4.030 -5.763 1.00 68.44 103 GLU A C 1
ATOM 715 O O . GLU A 1 103 ? -4.714 -4.451 -4.610 1.00 68.44 103 GLU A O 1
ATOM 720 N N . PRO A 1 104 ? -5.095 -4.879 -6.783 1.00 70.81 104 PRO A N 1
ATOM 721 C CA . PRO A 1 104 ? -4.781 -6.297 -6.657 1.00 70.81 104 PRO A CA 1
ATOM 722 C C . PRO A 1 104 ? -3.329 -6.468 -6.180 1.00 70.81 104 PRO A C 1
ATOM 724 O O . PRO A 1 104 ? -2.498 -5.606 -6.465 1.00 70.81 104 PRO A O 1
ATOM 727 N N . PRO A 1 105 ? -2.991 -7.563 -5.474 1.00 78.94 105 PRO A N 1
ATOM 728 C CA . PRO A 1 105 ? -1.621 -7.807 -5.046 1.00 78.94 105 PRO A CA 1
ATOM 729 C C . PRO A 1 105 ? -0.673 -7.749 -6.242 1.00 78.94 105 PRO A C 1
ATOM 731 O O . PRO A 1 105 ? -0.805 -8.534 -7.184 1.00 78.94 105 PRO A O 1
ATOM 734 N N . GLN A 1 106 ? 0.262 -6.807 -6.208 1.00 84.00 106 GLN A N 1
ATOM 735 C CA . GLN A 1 106 ? 1.230 -6.587 -7.270 1.00 84.00 106 GLN A CA 1
ATOM 736 C C . GLN A 1 106 ? 2.611 -6.936 -6.749 1.00 84.00 106 GLN A C 1
ATOM 738 O O . GLN A 1 106 ? 3.008 -6.510 -5.666 1.00 84.00 106 GLN A O 1
ATOM 743 N N . TRP A 1 107 ? 3.372 -7.699 -7.521 1.00 87.38 107 TRP A N 1
ATOM 744 C CA . TRP A 1 107 ? 4.769 -7.931 -7.190 1.00 87.38 107 TRP A CA 1
ATOM 745 C C . TRP A 1 107 ? 5.620 -8.127 -8.427 1.00 87.38 107 TRP A C 1
ATOM 747 O O . TRP A 1 107 ? 5.144 -8.404 -9.528 1.00 87.38 107 TRP A O 1
ATOM 757 N N . MET A 1 108 ? 6.915 -7.968 -8.227 1.00 89.06 108 MET A N 1
ATOM 758 C CA . MET A 1 108 ? 7.928 -8.071 -9.247 1.00 89.06 108 MET A CA 1
ATOM 759 C C . MET A 1 108 ? 9.073 -8.924 -8.724 1.00 89.06 108 MET A C 1
ATOM 761 O O . MET A 1 108 ? 9.602 -8.663 -7.647 1.00 89.06 108 MET A O 1
ATOM 765 N N . GLU A 1 109 ? 9.470 -9.930 -9.490 1.00 89.56 109 GLU A N 1
ATOM 766 C CA . GLU A 1 109 ? 10.621 -10.780 -9.196 1.00 89.56 109 GLU A CA 1
ATOM 767 C C . GLU A 1 109 ? 11.720 -10.471 -10.209 1.00 89.56 109 GLU A C 1
ATOM 769 O O . GLU A 1 109 ? 11.538 -10.653 -11.410 1.00 89.56 109 GLU A O 1
ATOM 774 N N . CYS A 1 110 ? 12.859 -9.990 -9.731 1.00 86.69 110 CYS A N 1
ATOM 775 C CA . CYS A 1 110 ? 14.026 -9.689 -10.542 1.00 86.69 110 CYS A CA 1
ATOM 776 C C . CYS A 1 110 ? 15.110 -10.742 -10.341 1.00 86.69 110 CYS A C 1
ATOM 778 O O . CYS A 1 110 ? 15.391 -11.154 -9.216 1.00 86.69 110 CYS A O 1
ATOM 780 N N . ASP A 1 111 ? 15.755 -11.122 -11.438 1.00 85.25 111 ASP A N 1
ATOM 781 C CA . ASP A 1 111 ? 17.035 -11.812 -11.461 1.00 85.25 111 ASP A CA 1
ATOM 782 C C . ASP A 1 111 ? 18.077 -11.014 -12.270 1.00 85.25 111 ASP A C 1
ATOM 784 O O . ASP A 1 111 ? 17.850 -9.876 -12.688 1.00 85.25 111 ASP A O 1
ATOM 788 N N . SER A 1 112 ? 19.258 -11.601 -12.488 1.00 80.19 112 SER A N 1
ATOM 789 C CA . SER A 1 112 ? 20.354 -10.932 -13.199 1.00 80.19 112 SER A CA 1
ATOM 790 C C . SER A 1 112 ? 20.091 -10.672 -14.686 1.00 80.19 112 SER A C 1
ATOM 792 O O . SER A 1 112 ? 20.892 -9.983 -15.321 1.00 80.19 112 SER A O 1
ATOM 794 N N . ALA A 1 113 ? 19.014 -11.217 -15.249 1.00 83.88 113 ALA A N 1
ATOM 795 C CA . ALA A 1 113 ? 18.657 -11.114 -16.655 1.00 83.88 113 ALA A CA 1
ATOM 796 C C . ALA A 1 113 ? 17.333 -10.369 -16.890 1.00 83.88 113 ALA A C 1
ATOM 798 O O . ALA A 1 113 ? 17.228 -9.662 -17.890 1.00 83.88 113 ALA A O 1
ATOM 799 N N . GLN A 1 114 ? 16.337 -10.512 -16.011 1.00 88.56 114 GLN A N 1
ATOM 800 C CA . GLN A 1 114 ? 15.004 -9.928 -16.188 1.00 88.56 114 GLN A CA 1
ATOM 801 C C . GLN A 1 114 ? 14.282 -9.671 -14.860 1.00 88.56 114 GLN A C 1
ATOM 803 O O . GLN A 1 114 ? 14.484 -10.381 -13.880 1.00 88.56 114 GLN A O 1
ATOM 808 N N . CYS A 1 115 ? 13.371 -8.701 -14.868 1.00 89.19 115 CYS A N 1
ATOM 809 C CA . CYS A 1 115 ? 12.309 -8.562 -13.878 1.00 89.19 115 CYS A CA 1
ATOM 810 C C . CYS A 1 115 ? 10.990 -9.038 -14.485 1.00 89.19 115 CYS A C 1
ATOM 812 O O . CYS A 1 115 ? 10.633 -8.609 -15.582 1.00 89.19 115 CYS A O 1
ATOM 814 N N . VAL A 1 116 ? 10.267 -9.914 -13.793 1.00 92.69 116 VAL A N 1
ATOM 815 C CA . VAL A 1 116 ? 8.927 -10.382 -14.166 1.00 92.69 116 VAL A CA 1
ATOM 816 C C . VAL A 1 116 ? 7.896 -9.818 -13.200 1.00 92.69 116 VAL A C 1
ATOM 818 O O . VAL A 1 116 ? 8.138 -9.760 -11.999 1.00 92.69 116 VAL A O 1
ATOM 821 N N . CYS A 1 117 ? 6.755 -9.393 -13.730 1.00 91.06 117 CYS A N 1
ATOM 822 C CA . CYS A 1 117 ? 5.719 -8.691 -12.983 1.00 91.06 117 CYS A CA 1
ATOM 823 C C . CYS A 1 117 ? 4.441 -9.516 -12.901 1.00 91.06 117 CYS A C 1
ATOM 825 O O . CYS A 1 117 ? 4.013 -10.116 -13.895 1.00 91.06 117 CYS A O 1
ATOM 827 N N . PHE A 1 118 ? 3.806 -9.472 -11.737 1.00 90.56 118 PHE A N 1
ATOM 828 C CA . PHE A 1 118 ? 2.592 -10.202 -11.426 1.00 90.56 118 PHE A CA 1
ATOM 829 C C . PHE A 1 118 ? 1.525 -9.275 -10.848 1.00 90.56 118 PHE A C 1
ATOM 831 O O . PHE A 1 118 ? 1.829 -8.418 -10.021 1.00 90.56 118 PHE A O 1
ATOM 838 N N . GLU A 1 119 ? 0.279 -9.493 -11.260 1.00 89.00 119 GLU A N 1
ATOM 839 C CA . GLU A 1 119 ? -0.922 -8.906 -10.666 1.00 89.00 119 GLU A CA 1
ATOM 840 C C . GLU A 1 119 ? -1.871 -10.040 -10.290 1.00 89.00 119 GLU A C 1
ATOM 842 O O . GLU A 1 119 ? -2.214 -10.858 -11.145 1.00 89.00 119 GLU A O 1
ATOM 847 N N . ASP A 1 120 ? -2.255 -10.136 -9.018 1.00 86.12 120 ASP A N 1
ATOM 848 C CA . ASP A 1 120 ? -3.144 -11.191 -8.506 1.00 86.12 120 ASP A CA 1
ATOM 849 C C . ASP A 1 120 ? -2.672 -12.617 -8.884 1.00 86.12 120 ASP A C 1
ATOM 851 O O . ASP A 1 120 ? -3.448 -13.509 -9.229 1.00 86.12 120 ASP A O 1
ATOM 855 N N . GLY A 1 121 ? -1.351 -12.839 -8.894 1.00 84.69 121 GLY A N 1
ATOM 856 C CA . GLY A 1 121 ? -0.745 -14.126 -9.274 1.00 84.69 121 GLY A CA 1
ATOM 857 C C . GLY A 1 121 ? -0.638 -14.395 -10.766 1.00 84.69 121 GLY A C 1
ATOM 858 O O . GLY A 1 121 ? -0.118 -15.443 -11.157 1.00 84.69 121 GLY A O 1
ATOM 859 N N . VAL A 1 122 ? -1.076 -13.468 -11.611 1.00 89.12 122 VAL A N 1
ATOM 860 C CA . VAL A 1 122 ? -0.985 -13.587 -13.064 1.00 89.12 122 VAL A CA 1
ATOM 861 C C . VAL A 1 122 ? 0.224 -12.812 -13.562 1.00 89.12 122 VAL A C 1
ATOM 863 O O . VAL A 1 122 ? 0.387 -11.644 -13.237 1.00 89.12 122 VAL A O 1
ATOM 866 N N . LEU A 1 123 ? 1.062 -13.442 -14.388 1.00 91.12 123 LEU A N 1
ATOM 867 C CA . LEU A 1 123 ? 2.159 -12.750 -15.062 1.00 91.12 123 LEU A CA 1
ATOM 868 C C . LEU A 1 123 ? 1.589 -11.770 -16.093 1.00 91.12 123 LEU A C 1
ATOM 870 O O . LEU A 1 123 ? 0.927 -12.189 -17.045 1.00 91.12 123 LEU A O 1
ATOM 874 N N . ILE A 1 124 ? 1.876 -10.484 -15.912 1.00 90.44 124 ILE A N 1
ATOM 875 C CA . ILE A 1 124 ? 1.350 -9.404 -16.760 1.00 90.44 124 ILE A CA 1
ATOM 876 C C . ILE A 1 124 ? 2.429 -8.721 -17.607 1.00 90.44 124 ILE A C 1
ATOM 878 O O . ILE A 1 124 ? 2.111 -8.090 -18.614 1.00 90.44 124 ILE A O 1
ATOM 882 N N . GLY A 1 125 ? 3.708 -8.876 -17.251 1.00 89.19 125 GLY A N 1
ATOM 883 C CA . GLY A 1 125 ? 4.790 -8.187 -17.943 1.00 89.19 125 GLY A CA 1
ATOM 884 C C . GLY A 1 125 ? 6.185 -8.593 -17.491 1.00 89.19 125 GLY A C 1
ATOM 885 O O . GLY A 1 125 ? 6.366 -9.413 -16.590 1.00 89.19 125 GLY A O 1
ATOM 886 N N . SER A 1 126 ? 7.179 -8.012 -18.157 1.00 91.31 126 SER A N 1
ATOM 887 C CA . SER A 1 126 ? 8.590 -8.158 -17.811 1.00 91.31 126 SER A CA 1
ATOM 888 C C . SER A 1 126 ? 9.408 -6.987 -18.347 1.00 91.31 126 SER A C 1
ATOM 890 O O . SER A 1 126 ? 9.108 -6.485 -19.433 1.00 91.31 126 SER A O 1
ATOM 892 N N . CYS A 1 127 ? 10.485 -6.620 -17.659 1.00 88.19 127 CYS A N 1
ATOM 893 C CA . CYS A 1 127 ? 11.432 -5.599 -18.102 1.00 88.19 127 CYS A CA 1
ATOM 894 C C . CYS A 1 127 ? 12.888 -5.994 -17.792 1.00 88.19 127 CYS A C 1
ATOM 896 O O . CYS A 1 127 ? 13.150 -6.990 -17.116 1.00 88.19 127 CYS A O 1
ATOM 898 N N . GLU A 1 128 ? 13.851 -5.223 -18.302 1.00 85.62 128 GLU A N 1
ATOM 899 C CA . GLU A 1 128 ? 15.264 -5.414 -17.954 1.00 85.62 128 GLU A CA 1
ATOM 900 C C . GLU A 1 128 ? 15.542 -4.950 -16.510 1.00 85.62 128 GLU A C 1
ATOM 902 O O . GLU A 1 128 ? 15.002 -3.925 -16.080 1.00 85.62 128 GLU A O 1
ATOM 907 N N . PRO A 1 129 ? 16.397 -5.662 -15.756 1.00 75.19 129 PRO A N 1
ATOM 908 C CA . PRO A 1 129 ? 16.661 -5.343 -14.364 1.00 75.19 129 PRO A CA 1
ATOM 909 C C . PRO A 1 129 ? 17.456 -4.040 -14.239 1.00 75.19 129 PRO A C 1
ATOM 911 O O . PRO A 1 129 ? 18.469 -3.830 -14.909 1.00 75.19 129 PRO A O 1
ATOM 914 N N . SER A 1 130 ? 17.017 -3.163 -13.333 1.00 70.56 130 SER A N 1
ATOM 915 C CA . SER A 1 130 ? 17.781 -1.983 -12.924 1.00 70.56 130 SER A CA 1
ATOM 916 C C . SER A 1 130 ? 18.611 -2.299 -11.683 1.00 70.56 130 SER A C 1
ATOM 918 O O . SER A 1 130 ? 18.091 -2.802 -10.689 1.00 70.56 130 SER A O 1
ATOM 920 N N . ALA A 1 131 ? 19.891 -1.917 -11.693 1.00 61.91 131 ALA A N 1
ATOM 921 C CA . ALA A 1 131 ? 20.786 -2.083 -10.545 1.00 61.91 131 ALA A CA 1
ATOM 922 C C . ALA A 1 131 ? 20.288 -1.377 -9.268 1.00 61.91 131 ALA A C 1
ATOM 924 O O . ALA A 1 131 ? 20.706 -1.735 -8.174 1.00 61.91 131 ALA A O 1
ATOM 925 N N . SER A 1 132 ? 19.410 -0.377 -9.395 1.00 64.81 132 SER A N 1
ATOM 926 C CA . SER A 1 132 ? 18.847 0.348 -8.253 1.00 64.81 132 SER A CA 1
ATOM 927 C C . SER A 1 132 ? 17.604 -0.305 -7.653 1.00 64.81 132 SER A C 1
ATOM 929 O O . SER A 1 132 ? 17.132 0.181 -6.634 1.00 64.81 132 SER A O 1
ATOM 931 N N . ILE A 1 133 ? 17.025 -1.320 -8.304 1.00 67.62 133 ILE A N 1
ATOM 932 C CA . ILE A 1 133 ? 15.720 -1.866 -7.909 1.00 67.62 133 ILE A CA 1
ATOM 933 C C . ILE A 1 133 ? 15.833 -2.860 -6.758 1.00 67.62 133 ILE A C 1
ATOM 935 O O . ILE A 1 133 ? 15.004 -2.870 -5.861 1.00 67.62 133 ILE A O 1
ATOM 939 N N . CYS A 1 134 ? 16.912 -3.640 -6.738 1.00 73.56 134 CYS A N 1
ATOM 940 C CA . CYS A 1 134 ? 17.192 -4.606 -5.680 1.00 73.56 134 CYS A CA 1
ATOM 941 C C . CYS A 1 134 ? 17.969 -4.008 -4.501 1.00 73.56 134 CYS A C 1
ATOM 943 O O . CYS A 1 134 ? 18.427 -4.737 -3.622 1.00 73.56 134 CYS A O 1
ATOM 945 N N . THR A 1 135 ? 18.133 -2.685 -4.476 1.00 70.75 135 THR A N 1
ATOM 946 C CA . THR A 1 135 ? 18.720 -1.979 -3.340 1.00 70.75 135 THR A CA 1
ATOM 947 C C . THR A 1 135 ? 17.586 -1.560 -2.407 1.00 70.75 135 THR A C 1
ATOM 949 O O . THR A 1 135 ? 16.708 -0.817 -2.850 1.00 70.75 135 THR A O 1
ATOM 952 N N . PRO A 1 136 ? 17.576 -2.018 -1.141 1.00 63.56 136 PRO A N 1
ATOM 953 C CA . PRO A 1 136 ? 16.596 -1.567 -0.161 1.00 63.56 136 PRO A CA 1
ATOM 954 C C . PRO A 1 136 ? 16.612 -0.035 -0.050 1.00 63.56 136 PRO A C 1
ATOM 956 O O . PRO A 1 136 ? 17.696 0.548 -0.129 1.00 63.56 136 PRO A O 1
ATOM 959 N N . PRO A 1 137 ? 15.455 0.619 0.142 1.00 63.44 137 PRO A N 1
ATOM 960 C CA . PRO A 1 137 ? 15.414 2.065 0.330 1.00 63.44 137 PRO A CA 1
ATOM 961 C C . PRO A 1 137 ? 16.183 2.448 1.603 1.00 63.44 137 PRO A C 1
ATOM 963 O O . PRO A 1 137 ? 15.973 1.845 2.657 1.00 63.44 137 PRO A O 1
ATOM 966 N N . GLU A 1 138 ? 17.086 3.428 1.508 1.00 63.88 138 GLU A N 1
ATOM 967 C CA . GLU A 1 138 ? 17.831 3.946 2.669 1.00 63.88 138 GLU A CA 1
ATOM 968 C C . GLU A 1 138 ? 17.098 5.128 3.331 1.00 63.88 138 GLU A C 1
ATOM 970 O O . GLU A 1 138 ? 17.259 5.361 4.529 1.00 63.88 138 GLU A O 1
ATOM 975 N N . GLU A 1 139 ? 16.253 5.836 2.573 1.00 57.81 139 GLU A N 1
ATOM 976 C CA . GLU A 1 139 ? 15.431 6.970 3.013 1.00 57.81 139 GLU A CA 1
ATOM 977 C C . GLU A 1 139 ? 14.003 6.871 2.434 1.00 57.81 139 GLU A C 1
ATOM 979 O O . GLU A 1 139 ? 13.785 6.214 1.415 1.00 57.81 139 GLU A O 1
ATOM 984 N N . GLU A 1 140 ? 13.016 7.553 3.035 1.00 53.97 140 GLU A N 1
ATOM 985 C CA . GLU A 1 140 ? 11.617 7.541 2.551 1.00 53.97 140 GLU A CA 1
ATOM 986 C C . GLU A 1 140 ? 11.489 7.956 1.074 1.00 53.97 140 GLU A C 1
ATOM 988 O O . GLU A 1 140 ? 10.727 7.352 0.326 1.00 53.97 140 GLU A O 1
ATOM 993 N N . GLY A 1 141 ? 12.302 8.909 0.602 1.00 56.56 141 GLY A N 1
ATOM 994 C CA . GLY A 1 141 ? 12.302 9.329 -0.806 1.00 56.56 141 GLY A CA 1
ATOM 995 C C . GLY A 1 141 ? 12.789 8.263 -1.801 1.00 56.56 141 GLY A C 1
ATOM 996 O O . GLY A 1 141 ? 12.525 8.374 -3.000 1.00 56.56 141 GLY A O 1
ATOM 997 N N . ASP A 1 142 ? 13.483 7.217 -1.339 1.00 62.31 142 ASP A N 1
ATOM 998 C CA . ASP A 1 142 ? 13.854 6.081 -2.188 1.00 62.31 142 ASP A CA 1
ATOM 999 C C . ASP A 1 142 ? 12.687 5.102 -2.382 1.00 62.31 142 ASP A C 1
ATOM 1001 O O . ASP A 1 142 ? 12.628 4.440 -3.422 1.00 62.31 142 ASP A O 1
ATOM 1005 N N . VAL A 1 143 ? 11.732 5.048 -1.442 1.00 66.12 143 VAL A N 1
ATOM 1006 C CA . VAL A 1 143 ? 10.516 4.223 -1.559 1.00 66.12 143 VAL A CA 1
ATOM 1007 C C . VAL A 1 143 ? 9.700 4.674 -2.767 1.00 66.12 143 VAL A C 1
ATOM 1009 O O . VAL A 1 143 ? 9.406 3.859 -3.642 1.00 66.12 143 VAL A O 1
ATOM 1012 N N . ASP A 1 144 ? 9.445 5.978 -2.895 1.00 69.88 144 ASP A N 1
ATOM 1013 C CA . ASP A 1 144 ? 8.734 6.556 -4.044 1.00 69.88 144 ASP A CA 1
ATOM 1014 C C . ASP A 1 144 ? 9.420 6.223 -5.372 1.00 69.88 144 ASP A C 1
ATOM 1016 O O . ASP A 1 144 ? 8.769 5.950 -6.384 1.00 69.88 144 ASP A O 1
ATOM 1020 N N . ARG A 1 145 ? 10.758 6.198 -5.379 1.00 69.38 145 ARG A N 1
ATOM 1021 C CA . ARG A 1 145 ? 11.538 5.865 -6.574 1.00 69.38 145 ARG A CA 1
ATOM 1022 C C . ARG A 1 145 ? 11.397 4.390 -6.954 1.00 69.38 145 ARG A C 1
ATOM 1024 O O . ARG A 1 145 ? 11.316 4.085 -8.146 1.00 69.38 145 ARG A O 1
ATOM 1031 N N . ILE A 1 146 ? 11.358 3.488 -5.971 1.00 73.56 146 ILE A N 1
ATOM 1032 C CA . ILE A 1 146 ? 11.125 2.052 -6.184 1.00 73.56 146 ILE A CA 1
ATOM 1033 C C . ILE A 1 146 ? 9.704 1.820 -6.702 1.00 73.56 146 ILE A C 1
ATOM 1035 O O . ILE A 1 146 ? 9.541 1.103 -7.691 1.00 73.56 146 ILE A O 1
ATOM 1039 N N . VAL A 1 147 ? 8.693 2.467 -6.114 1.00 75.56 147 VAL A N 1
ATOM 1040 C CA . VAL A 1 147 ? 7.298 2.381 -6.580 1.00 75.56 147 VAL A CA 1
ATOM 1041 C C . VAL A 1 147 ? 7.181 2.886 -8.016 1.00 75.56 147 VAL A C 1
ATOM 1043 O O . VAL A 1 147 ? 6.695 2.162 -8.884 1.00 75.56 147 VAL A O 1
ATOM 1046 N N . ALA A 1 148 ? 7.674 4.095 -8.298 1.00 77.00 148 ALA A N 1
ATOM 1047 C CA . ALA A 1 148 ? 7.578 4.708 -9.620 1.00 77.00 148 ALA A CA 1
ATOM 1048 C C . ALA A 1 148 ? 8.251 3.860 -10.707 1.00 77.00 148 ALA A C 1
ATOM 1050 O O . ALA A 1 148 ? 7.700 3.692 -11.796 1.00 77.00 148 ALA A O 1
ATOM 1051 N N . TRP A 1 149 ? 9.427 3.292 -10.419 1.00 77.69 149 TRP A N 1
ATOM 1052 C CA . TRP A 1 149 ? 10.089 2.402 -11.368 1.00 77.69 149 TRP A CA 1
ATOM 1053 C C . TRP A 1 149 ? 9.343 1.081 -11.526 1.00 77.69 149 TRP A C 1
ATOM 1055 O O . TRP A 1 149 ? 9.172 0.629 -12.652 1.00 77.69 149 TRP A O 1
ATOM 1065 N N . THR A 1 150 ? 8.872 0.476 -10.434 1.00 78.69 150 THR A N 1
ATOM 1066 C CA . THR A 1 150 ? 8.128 -0.792 -10.486 1.00 78.69 150 THR A CA 1
ATOM 1067 C C . THR A 1 150 ? 6.864 -0.633 -11.329 1.00 78.69 150 THR A C 1
ATOM 1069 O O . THR A 1 150 ? 6.645 -1.425 -12.242 1.00 78.69 150 THR A O 1
ATOM 1072 N N . LYS A 1 151 ? 6.100 0.452 -11.142 1.00 80.12 151 LYS A N 1
ATOM 1073 C CA . LYS A 1 151 ? 4.946 0.771 -11.999 1.00 80.12 151 LYS A CA 1
ATOM 1074 C C . LYS A 1 151 ? 5.355 1.020 -13.454 1.00 80.12 151 LYS A C 1
ATOM 1076 O O . LYS A 1 151 ? 4.720 0.494 -14.360 1.00 80.12 151 LYS A O 1
ATOM 1081 N N . ALA A 1 152 ? 6.453 1.736 -13.706 1.00 82.06 152 ALA A N 1
ATOM 1082 C CA . ALA A 1 152 ? 6.946 1.960 -15.068 1.00 82.06 152 ALA A CA 1
ATOM 1083 C C . ALA A 1 152 ? 7.424 0.672 -15.772 1.00 82.06 152 ALA A C 1
ATOM 1085 O O . ALA A 1 152 ? 7.223 0.526 -16.976 1.00 82.06 152 ALA A O 1
ATOM 1086 N N . CYS A 1 153 ? 8.056 -0.248 -15.040 1.00 81.94 153 CYS A N 1
ATOM 1087 C CA . CYS A 1 153 ? 8.497 -1.550 -15.542 1.00 81.94 153 CYS A CA 1
ATOM 1088 C C . CYS A 1 153 ? 7.305 -2.462 -15.842 1.00 81.94 153 CYS A C 1
ATOM 1090 O O . CYS A 1 153 ? 7.237 -3.069 -16.911 1.00 81.94 153 CYS A O 1
ATOM 1092 N N . CYS A 1 154 ? 6.375 -2.556 -14.893 1.00 82.44 154 CYS A N 1
ATOM 1093 C CA . CYS A 1 154 ? 5.288 -3.520 -14.939 1.00 82.44 154 CYS A CA 1
ATOM 1094 C C . CYS A 1 154 ? 4.057 -3.019 -15.703 1.00 82.44 154 CYS A C 1
ATOM 1096 O O . CYS A 1 154 ? 3.283 -3.833 -16.193 1.00 82.44 154 CYS A O 1
ATOM 1098 N N . GLY A 1 155 ? 3.900 -1.705 -15.875 1.00 75.19 155 GLY A N 1
ATOM 1099 C CA . GLY A 1 155 ? 2.776 -1.111 -16.599 1.00 75.19 155 GLY A CA 1
ATOM 1100 C C . GLY A 1 155 ? 1.445 -1.168 -15.846 1.00 75.19 155 GLY A C 1
ATOM 1101 O O . GLY A 1 155 ? 0.405 -1.214 -16.504 1.00 75.19 155 GLY A O 1
ATOM 1102 N N . PHE A 1 156 ? 1.500 -1.186 -14.509 1.00 69.38 156 PHE A N 1
ATOM 1103 C CA . PHE A 1 156 ? 0.345 -1.022 -13.620 1.00 69.38 156 PHE A CA 1
ATOM 1104 C C . PHE A 1 156 ? -0.151 0.429 -13.597 1.00 69.38 156 PHE A C 1
ATOM 1106 O O . PHE A 1 156 ? 0.709 1.345 -13.615 1.00 69.38 156 PHE A O 1
#

Sequence (156 aa):
MDGCKAYCEHLVSCGWGEPELGECVQQCIVDYESEGECAAGNSALLACLAGMTCDEIATDTWASCGEAAKAQGEACGVLHCNVFGSGESGASICTIELACAAEPPQWMECDSAQCVCFEDGVLIGSCEPSASICTPPEEEGDVDRIVAWTKACCGF

pLDDT: mean 75.01, std 10.88, range [53.47, 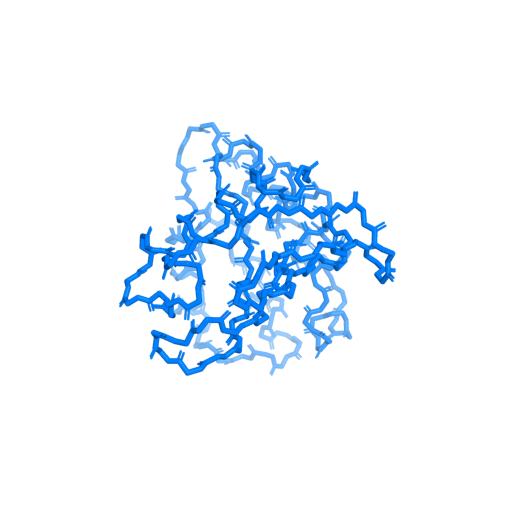92.69]

Secondary structure (DSSP, 8-state):
-HHHHHHHHHHHHTT---S-HHHHHHHHHHHH---STTHHHHHHHHHHHTTS-HHHHHTT-GGGGHHHHHHHHHHHT---EEEEEES-TT-S-EEEEEEETTSPPEEEEE-SS-EEEEETTEEEEEEPPPTTTSSPPSSHHHHHHHHHHHHHHHT-

Radius of gyration: 17.4 Å; chains: 1; bounding box: 40×36×41 Å

Organism: NCBI:txid54

Foldseek 3Di:
DVLQLLLLVQCVVLVVCPPPSVVSSVVLCVVQVDPDQLVQLSSLLSVQNSVDDSVCVVVVQCQSSQVSLVSNCVSVVHQPWDWDKDADAQAQWIKIWTRTHNFATKIWTGHVAKIWIDGNNDTQAIDGGDSLQNHPDPDPVSVVVNVVVSCVGRVD